Protein AF-A0A1K1NWS0-F1 (afdb_monomer)

Sequence (106 aa):
MWSKPYKMKEGFLIGGGLILAGLILQVSIGPVVWNTFRWPVNGIMLAVLFCIIATIFLLSNKVKSLQFFASNKAAVPALTYAVMLTIVMGLTRQEGNHWLNNMLSF

pLDDT: mean 72.31, std 13.31, range [40.97, 90.69]

Mean predicted aligned error: 11.57 Å

Structure (mmCIF, N/CA/C/O backbone):
data_AF-A0A1K1NWS0-F1
#
_entry.id   AF-A0A1K1NWS0-F1
#
loop_
_atom_site.group_PDB
_atom_site.id
_atom_site.type_symbol
_atom_site.label_atom_id
_atom_site.label_alt_id
_atom_site.label_comp_id
_atom_site.label_asym_id
_atom_site.label_entity_id
_atom_site.label_seq_id
_atom_site.pdbx_PDB_ins_code
_atom_site.Cartn_x
_atom_site.Cartn_y
_atom_site.Cartn_z
_atom_site.occupancy
_atom_site.B_iso_or_equiv
_atom_site.auth_seq_id
_atom_site.auth_comp_id
_atom_site.auth_asym_id
_atom_site.auth_atom_id
_atom_site.pdbx_PDB_model_num
ATOM 1 N N . MET A 1 1 ? -3.855 -11.739 24.194 1.00 44.88 1 MET A N 1
ATOM 2 C CA . MET A 1 1 ? -3.392 -10.345 23.986 1.00 44.88 1 MET A CA 1
ATOM 3 C C . MET A 1 1 ? -4.145 -9.610 22.868 1.00 44.88 1 MET A C 1
ATOM 5 O O . MET A 1 1 ? -3.850 -8.449 22.650 1.00 44.88 1 MET A O 1
ATOM 9 N N . TRP A 1 2 ? -5.161 -10.225 22.242 1.00 52.56 2 TRP A N 1
ATOM 10 C CA . TRP A 1 2 ? -6.165 -9.563 21.395 1.00 52.56 2 TRP A CA 1
ATOM 11 C C . TRP A 1 2 ? -7.488 -9.444 22.163 1.00 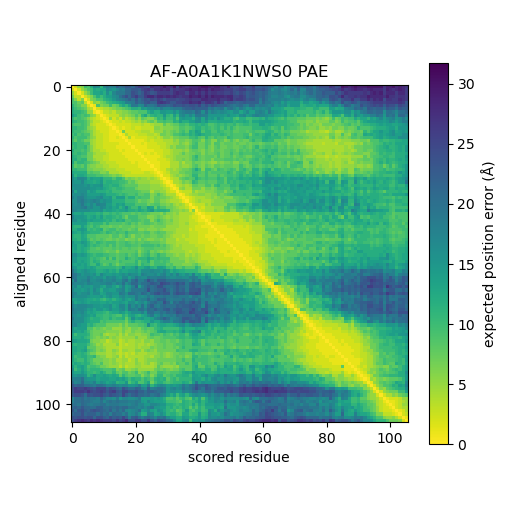52.56 2 TRP A C 1
ATOM 13 O O . TRP A 1 2 ? -8.414 -10.226 21.953 1.00 52.56 2 TRP A O 1
ATOM 23 N N . SER A 1 3 ? -7.566 -8.499 23.099 1.00 40.97 3 SER A N 1
ATOM 24 C CA . SER A 1 3 ? -8.827 -8.180 23.778 1.00 40.97 3 SER A CA 1
ATOM 25 C C . SER A 1 3 ? -9.342 -6.847 23.267 1.00 40.97 3 SER A C 1
ATOM 27 O O . SER A 1 3 ? -8.685 -5.818 23.399 1.00 40.97 3 SER A O 1
ATOM 29 N N . LYS A 1 4 ? -10.533 -6.893 22.665 1.00 47.44 4 LYS A N 1
ATOM 30 C CA . LYS A 1 4 ? -11.267 -5.723 22.178 1.00 47.44 4 LYS A CA 1
ATOM 31 C C . LYS A 1 4 ? -11.461 -4.706 23.317 1.00 47.44 4 LYS A C 1
ATOM 33 O O . LYS A 1 4 ? -11.659 -5.125 24.455 1.00 47.44 4 LYS A O 1
ATOM 38 N N . PRO A 1 5 ? -11.498 -3.396 23.020 1.00 51.12 5 PRO A N 1
ATOM 39 C CA . PRO A 1 5 ? -11.446 -2.782 21.693 1.00 51.12 5 PRO A CA 1
ATOM 40 C C . PRO A 1 5 ? -10.015 -2.696 21.143 1.00 51.12 5 PRO A C 1
ATOM 42 O O . PRO A 1 5 ? -9.103 -2.264 21.843 1.00 51.12 5 PRO A O 1
ATOM 45 N N . TYR A 1 6 ? -9.850 -3.079 19.871 1.00 53.47 6 TYR A N 1
ATOM 46 C CA . TYR A 1 6 ? -8.566 -3.031 19.171 1.00 53.47 6 TYR A CA 1
ATOM 47 C C . TYR A 1 6 ? -7.953 -1.628 19.271 1.00 53.47 6 TYR A C 1
ATOM 49 O O . TYR A 1 6 ? -8.597 -0.617 18.953 1.00 53.47 6 TYR A O 1
ATOM 57 N N . LYS A 1 7 ? -6.722 -1.563 19.776 1.00 57.19 7 LYS A N 1
ATOM 58 C CA . LYS A 1 7 ? -6.008 -0.307 20.044 1.00 57.19 7 LYS A CA 1
ATOM 59 C C . LYS A 1 7 ? -5.191 0.085 18.814 1.00 57.19 7 LYS A C 1
ATOM 61 O O . LYS A 1 7 ? -4.686 -0.772 18.099 1.00 57.19 7 LYS A O 1
ATOM 66 N N . MET A 1 8 ? -4.971 1.389 18.610 1.00 58.25 8 MET A N 1
ATOM 67 C CA . MET A 1 8 ? -4.150 1.916 17.499 1.00 58.25 8 MET A CA 1
ATOM 68 C C . MET A 1 8 ? -2.752 1.276 17.402 1.00 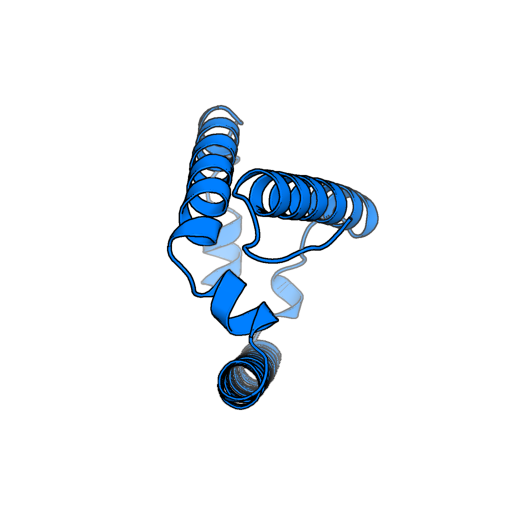58.25 8 MET A C 1
ATOM 70 O O . MET A 1 8 ? -2.193 1.169 16.315 1.00 58.25 8 MET A O 1
ATOM 74 N N . LYS A 1 9 ? -2.213 0.790 18.529 1.00 61.47 9 LYS A N 1
ATOM 75 C CA . LYS A 1 9 ? -0.935 0.067 18.599 1.00 61.47 9 LYS A CA 1
ATOM 76 C C . LYS A 1 9 ? -0.909 -1.195 17.726 1.00 61.47 9 LYS A C 1
ATOM 78 O O . LYS A 1 9 ? 0.120 -1.503 17.140 1.00 61.47 9 LYS A O 1
ATOM 83 N N . GLU A 1 10 ? -2.035 -1.896 17.610 1.00 67.81 10 GLU A N 1
ATOM 84 C CA . GLU A 1 10 ? -2.142 -3.109 16.792 1.00 67.81 10 GLU A CA 1
ATOM 85 C C . GLU A 1 10 ? -2.185 -2.763 15.298 1.00 67.81 10 GLU A C 1
ATOM 87 O O . GLU A 1 10 ? -1.560 -3.448 14.497 1.00 67.81 10 GLU A O 1
ATOM 92 N N . GLY A 1 11 ? -2.842 -1.657 14.925 1.00 65.00 11 GLY A N 1
ATOM 93 C CA . GLY A 1 11 ? -2.851 -1.160 13.544 1.00 65.00 11 GLY A CA 1
ATOM 94 C C . GLY A 1 11 ? -1.466 -0.719 13.062 1.00 65.00 11 GLY A C 1
ATOM 95 O O . GLY A 1 11 ? -1.099 -0.997 11.924 1.00 65.00 11 GLY A O 1
ATOM 96 N N . PHE A 1 12 ? -0.669 -0.099 13.939 1.00 71.50 12 PHE A N 1
ATOM 97 C CA . PHE A 1 12 ? 0.721 0.244 13.630 1.00 71.50 12 PHE A CA 1
ATOM 98 C C . PHE A 1 12 ? 1.586 -1.013 13.453 1.00 71.50 12 PHE A C 1
ATOM 100 O O . PHE A 1 12 ? 2.315 -1.121 12.476 1.00 71.50 12 PHE A O 1
ATOM 107 N N . LEU A 1 13 ? 1.446 -2.011 14.333 1.00 78.81 13 LEU A N 1
ATOM 108 C CA . LEU A 1 13 ? 2.192 -3.268 14.219 1.00 78.81 13 LEU A CA 1
ATOM 109 C C . LEU A 1 13 ? 1.862 -4.028 12.921 1.00 78.81 13 LEU A C 1
ATOM 111 O O . LEU A 1 13 ? 2.765 -4.531 12.258 1.00 78.81 13 LEU A O 1
ATOM 115 N N . ILE A 1 14 ? 0.582 -4.069 12.534 1.00 77.69 14 ILE A N 1
ATOM 116 C CA . ILE A 1 14 ? 0.141 -4.684 11.274 1.00 77.69 14 ILE A CA 1
ATOM 117 C C . ILE A 1 14 ? 0.685 -3.906 10.069 1.00 77.69 14 ILE A C 1
ATOM 119 O O . ILE A 1 14 ? 1.209 -4.519 9.143 1.00 77.69 14 ILE A O 1
ATOM 123 N N . GLY A 1 15 ? 0.599 -2.571 10.079 1.00 78.94 15 GLY A N 1
ATOM 124 C CA . GLY A 1 15 ? 1.116 -1.732 8.994 1.00 78.94 15 GLY A CA 1
ATOM 125 C C . GLY A 1 15 ? 2.630 -1.871 8.812 1.00 78.94 15 GLY A C 1
ATOM 126 O O . GLY A 1 15 ? 3.096 -2.093 7.697 1.00 78.94 15 GLY A O 1
ATOM 127 N N . GLY A 1 16 ? 3.393 -1.842 9.907 1.00 84.12 16 GLY A N 1
ATOM 128 C CA . GLY A 1 16 ? 4.837 -2.076 9.878 1.00 84.12 16 GLY A CA 1
ATOM 129 C C . GLY A 1 16 ? 5.196 -3.478 9.379 1.00 84.12 16 GLY A C 1
ATOM 130 O O . GLY A 1 16 ? 6.088 -3.622 8.543 1.00 84.12 16 GLY A O 1
ATOM 131 N N . GLY A 1 17 ? 4.463 -4.504 9.825 1.00 84.88 17 GLY A N 1
ATOM 132 C CA . GLY A 1 17 ? 4.630 -5.876 9.340 1.00 84.88 17 GLY A CA 1
ATOM 133 C C . GLY A 1 17 ? 4.337 -6.020 7.844 1.00 84.88 17 GLY A C 1
ATOM 134 O O . GLY A 1 17 ? 5.076 -6.704 7.141 1.00 84.88 17 GLY A O 1
ATOM 135 N N . LEU A 1 18 ? 3.310 -5.329 7.340 1.00 86.56 18 LEU A N 1
ATOM 136 C CA . LEU A 1 18 ? 2.958 -5.335 5.921 1.00 86.56 18 LEU A CA 1
ATOM 137 C C . LEU A 1 18 ? 4.048 -4.687 5.058 1.00 86.56 18 LEU A C 1
ATOM 139 O O . LEU A 1 18 ? 4.395 -5.238 4.017 1.00 86.56 18 LEU A O 1
ATOM 143 N N . ILE A 1 19 ? 4.618 -3.558 5.494 1.00 86.19 19 ILE A N 1
ATOM 144 C CA . ILE A 1 19 ? 5.732 -2.911 4.781 1.00 86.19 19 ILE A CA 1
ATOM 145 C C . ILE A 1 19 ? 6.945 -3.831 4.747 1.00 86.19 19 ILE A C 1
ATOM 147 O O . ILE A 1 19 ? 7.530 -4.024 3.686 1.00 86.19 19 ILE A O 1
ATOM 151 N N . LEU A 1 20 ? 7.311 -4.424 5.885 1.00 88.50 20 LEU A N 1
ATOM 152 C CA . LEU A 1 20 ? 8.461 -5.320 5.9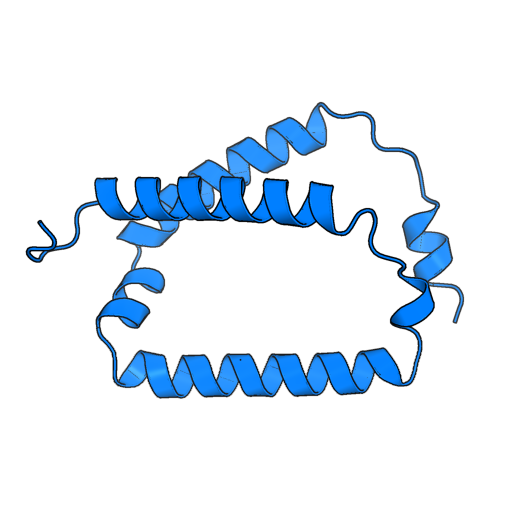58 1.00 88.50 20 LEU A CA 1
ATOM 153 C C . LEU A 1 20 ? 8.281 -6.535 5.038 1.00 88.50 20 LEU A C 1
ATOM 155 O O . LEU A 1 20 ? 9.177 -6.854 4.261 1.00 88.50 20 LEU A O 1
ATOM 159 N N . ALA A 1 21 ? 7.108 -7.171 5.079 1.00 89.94 21 ALA A N 1
ATOM 160 C CA . ALA A 1 21 ? 6.779 -8.278 4.187 1.00 89.94 21 ALA A CA 1
ATOM 161 C C . ALA A 1 21 ? 6.804 -7.846 2.712 1.00 89.94 21 ALA A C 1
ATOM 163 O O . ALA A 1 21 ? 7.353 -8.561 1.878 1.00 89.94 21 ALA A O 1
ATOM 164 N N . GLY A 1 22 ? 6.270 -6.661 2.398 1.00 86.62 22 GLY A N 1
ATOM 165 C CA . GLY A 1 22 ? 6.291 -6.084 1.056 1.00 86.62 22 GLY A CA 1
ATOM 166 C C . GLY A 1 22 ? 7.708 -5.839 0.536 1.00 86.62 22 GLY A C 1
ATOM 167 O O . GLY A 1 22 ? 8.012 -6.217 -0.590 1.00 86.62 22 GLY A O 1
ATOM 168 N N . LEU A 1 23 ? 8.597 -5.284 1.365 1.00 87.06 23 LEU A N 1
ATOM 169 C CA . LEU A 1 23 ? 10.000 -5.058 1.010 1.00 87.06 23 LEU A CA 1
ATOM 170 C C . LEU A 1 23 ? 10.751 -6.373 0.786 1.00 87.06 23 LEU A C 1
ATOM 172 O O . LEU A 1 23 ? 11.460 -6.505 -0.209 1.00 87.06 23 LEU A O 1
ATOM 176 N N . ILE A 1 24 ? 10.564 -7.364 1.664 1.00 90.69 24 ILE A N 1
ATOM 177 C CA . ILE A 1 24 ? 11.159 -8.700 1.494 1.00 90.69 24 ILE A CA 1
ATOM 178 C C . ILE A 1 24 ? 10.689 -9.322 0.176 1.00 90.69 24 ILE A C 1
ATOM 180 O O . ILE A 1 24 ? 11.494 -9.869 -0.579 1.00 90.69 24 ILE A O 1
ATOM 184 N N . LEU A 1 25 ? 9.396 -9.206 -0.124 1.00 88.31 25 LEU A N 1
ATOM 185 C CA . LEU A 1 25 ? 8.796 -9.731 -1.345 1.00 88.31 25 LEU A CA 1
ATOM 186 C C . LEU A 1 25 ? 9.330 -9.010 -2.592 1.00 88.31 25 LEU A C 1
ATOM 188 O O . LEU A 1 25 ? 9.677 -9.665 -3.573 1.00 88.31 25 LEU A O 1
ATOM 192 N N . GLN A 1 26 ? 9.479 -7.685 -2.530 1.00 84.69 26 GLN A N 1
ATOM 193 C CA . GLN A 1 26 ? 10.036 -6.875 -3.613 1.00 84.69 26 GLN A CA 1
ATOM 194 C C . GLN A 1 26 ? 11.505 -7.217 -3.895 1.00 84.69 26 GLN A C 1
ATOM 196 O O . GLN A 1 26 ? 11.896 -7.317 -5.056 1.00 84.69 26 GLN A O 1
ATOM 201 N N . VAL A 1 27 ? 12.306 -7.457 -2.852 1.00 85.19 27 VAL A N 1
ATOM 202 C CA . VAL A 1 27 ? 13.699 -7.911 -2.995 1.00 85.19 27 VAL A CA 1
ATOM 203 C C . VAL A 1 27 ? 13.767 -9.336 -3.551 1.00 85.19 27 VAL A C 1
ATOM 205 O O . VAL A 1 27 ? 14.634 -9.626 -4.369 1.00 85.19 27 VAL A O 1
ATOM 208 N N . SER A 1 28 ? 12.849 -10.217 -3.147 1.00 89.12 28 SER A N 1
ATOM 209 C CA . SER A 1 28 ? 12.865 -11.632 -3.547 1.00 89.12 28 SER A CA 1
ATOM 210 C C . SER A 1 28 ? 12.447 -11.858 -5.003 1.00 89.12 28 SER A C 1
ATOM 212 O O . SER A 1 28 ? 12.997 -12.730 -5.667 1.00 89.12 28 SER A O 1
ATOM 214 N N . ILE A 1 29 ? 11.459 -11.106 -5.497 1.00 84.69 29 ILE A N 1
ATOM 215 C CA . ILE A 1 29 ? 10.896 -11.287 -6.849 1.00 84.69 29 ILE A CA 1
ATOM 216 C C . ILE A 1 29 ? 11.592 -10.388 -7.878 1.00 84.69 29 ILE A C 1
ATOM 218 O O . ILE A 1 29 ? 11.649 -10.731 -9.059 1.00 84.69 29 ILE A O 1
ATOM 222 N N . GLY A 1 30 ? 12.155 -9.259 -7.444 1.00 78.88 30 GLY A N 1
ATOM 223 C CA . GLY A 1 30 ? 12.796 -8.298 -8.334 1.00 78.88 30 GLY A CA 1
ATOM 224 C C . GLY A 1 30 ? 11.799 -7.389 -9.075 1.00 78.88 30 GLY A C 1
ATOM 225 O O . GLY A 1 30 ? 10.627 -7.290 -8.699 1.00 78.88 30 GLY A O 1
ATOM 226 N N . PRO A 1 31 ? 12.264 -6.648 -10.098 1.00 74.50 31 PRO A N 1
ATOM 227 C CA . PRO A 1 31 ? 11.465 -5.6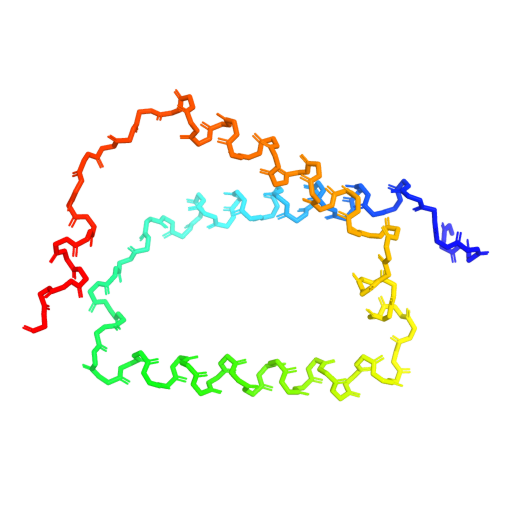34 -10.778 1.00 74.50 31 PRO A CA 1
ATOM 228 C C . PRO A 1 31 ? 10.300 -6.244 -11.566 1.00 74.50 31 PRO A C 1
ATOM 230 O O . PRO A 1 31 ? 10.448 -7.234 -12.281 1.00 74.50 31 PRO A O 1
ATOM 233 N N . VAL A 1 32 ? 9.135 -5.599 -11.480 1.00 72.50 32 VAL A N 1
ATOM 234 C CA . VAL A 1 32 ? 7.935 -6.015 -12.214 1.00 72.50 32 VAL A CA 1
ATOM 235 C C . VAL A 1 32 ? 8.156 -5.826 -13.716 1.00 72.50 32 VAL A C 1
ATOM 237 O O . VAL A 1 32 ? 8.346 -4.708 -14.197 1.00 72.50 32 VAL A O 1
ATOM 240 N N . VAL A 1 33 ? 8.101 -6.926 -14.470 1.00 74.38 33 VAL A N 1
ATOM 241 C CA . VAL A 1 33 ? 8.187 -6.913 -15.935 1.00 74.38 33 VAL A CA 1
ATOM 242 C C . VAL A 1 33 ? 6.825 -6.527 -16.513 1.00 74.38 33 VAL A C 1
ATOM 244 O O . VAL A 1 33 ? 5.952 -7.36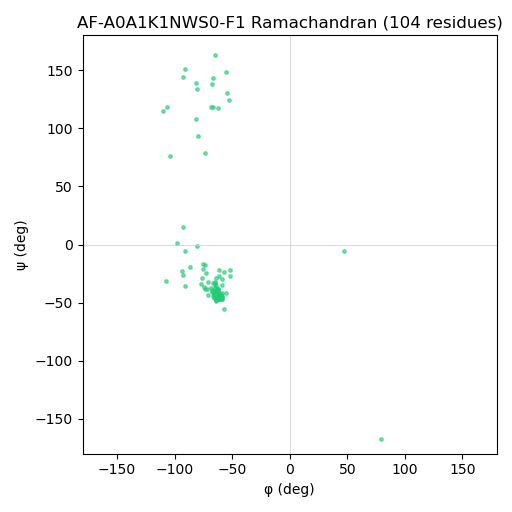2 -16.742 1.00 74.38 33 VAL A O 1
ATOM 247 N N . TRP A 1 34 ? 6.640 -5.235 -16.767 1.00 69.25 34 TRP A N 1
ATOM 248 C CA . TRP A 1 34 ? 5.386 -4.668 -17.285 1.00 69.25 34 TRP A CA 1
ATOM 249 C C . TRP A 1 34 ? 4.977 -5.201 -18.666 1.00 69.25 34 TRP A C 1
ATOM 251 O O . TRP A 1 34 ? 3.796 -5.209 -19.000 1.00 69.25 34 TRP A O 1
ATOM 261 N N . ASN A 1 35 ? 5.933 -5.731 -19.433 1.00 72.69 35 ASN A N 1
ATOM 262 C CA . ASN A 1 35 ? 5.702 -6.377 -20.726 1.00 72.69 35 ASN A CA 1
ATOM 263 C C . ASN A 1 35 ? 4.747 -7.584 -20.630 1.00 72.69 35 ASN A C 1
ATOM 265 O O . ASN A 1 35 ? 4.030 -7.882 -21.581 1.00 72.69 35 ASN A O 1
ATOM 269 N N . THR A 1 36 ? 4.722 -8.267 -19.483 1.00 71.88 36 THR A N 1
ATOM 270 C CA . THR A 1 36 ? 3.885 -9.455 -19.243 1.00 71.88 36 THR A CA 1
ATOM 271 C C . THR A 1 36 ? 2.411 -9.098 -19.025 1.00 71.88 36 THR A C 1
ATOM 273 O O . THR A 1 36 ? 1.536 -9.931 -19.234 1.00 71.88 36 THR A O 1
ATOM 276 N N . PHE A 1 37 ? 2.114 -7.848 -18.654 1.00 68.12 37 PHE A N 1
ATOM 277 C CA . PHE A 1 37 ? 0.752 -7.356 -18.415 1.00 68.12 37 PHE A CA 1
ATOM 278 C C . PHE A 1 37 ? 0.108 -6.711 -19.651 1.00 68.12 37 PHE A C 1
ATOM 280 O O . PHE A 1 37 ? -0.900 -6.017 -19.530 1.00 68.12 37 PHE A O 1
ATOM 287 N N . ARG A 1 38 ? 0.662 -6.928 -20.848 1.00 73.38 38 ARG A N 1
ATOM 288 C CA . ARG A 1 38 ? 0.035 -6.476 -22.097 1.00 73.38 38 ARG A CA 1
ATOM 289 C C . ARG A 1 38 ? -1.291 -7.196 -22.352 1.00 73.38 38 ARG A C 1
ATOM 291 O O . ARG A 1 38 ? -1.589 -8.234 -21.756 1.00 73.38 38 ARG A O 1
ATOM 298 N N . TRP A 1 39 ? -2.107 -6.629 -23.239 1.00 70.19 39 TRP A N 1
ATOM 299 C CA . TRP A 1 39 ? -3.343 -7.268 -23.689 1.00 70.19 39 TRP A CA 1
ATOM 300 C C . TRP A 1 39 ? -3.029 -8.678 -24.230 1.00 70.19 39 TRP A C 1
ATOM 302 O O . TRP A 1 39 ? -2.085 -8.805 -25.012 1.00 70.19 39 TRP A O 1
ATOM 312 N N . PRO A 1 40 ? -3.736 -9.746 -23.808 1.00 74.06 40 PRO A N 1
ATOM 313 C CA . PRO A 1 40 ? -5.019 -9.777 -23.085 1.00 74.06 40 PRO A CA 1
ATOM 314 C C . PRO A 1 40 ? -4.925 -9.960 -21.553 1.00 74.06 40 PRO A C 1
ATOM 316 O O . PRO A 1 40 ? -5.950 -10.038 -20.872 1.00 74.06 40 PRO A O 1
ATOM 319 N N . VAL A 1 41 ? -3.719 -10.057 -20.986 1.00 81.69 41 VAL A N 1
ATOM 320 C CA . VAL A 1 41 ? -3.496 -10.411 -19.569 1.00 81.69 41 VAL A CA 1
ATOM 321 C C . VAL A 1 41 ? -4.023 -9.333 -18.616 1.00 81.69 41 VAL A C 1
ATOM 323 O O . VAL A 1 41 ? -4.548 -9.656 -17.549 1.00 81.69 41 VAL A O 1
ATOM 326 N N . ASN A 1 42 ? -3.958 -8.057 -19.012 1.00 84.44 42 ASN A N 1
ATOM 327 C CA . ASN A 1 42 ? -4.527 -6.944 -18.245 1.00 84.44 42 ASN A CA 1
ATOM 328 C C . ASN A 1 42 ? -6.022 -7.127 -17.928 1.00 84.44 42 ASN A C 1
ATOM 330 O O . ASN A 1 42 ? -6.437 -6.876 -16.800 1.00 84.44 42 ASN A O 1
ATOM 334 N N . GLY A 1 43 ? -6.822 -7.601 -18.886 1.00 83.50 43 GLY A N 1
ATOM 335 C CA . GLY A 1 43 ? -8.261 -7.794 -18.726 1.00 83.50 43 GLY A CA 1
ATOM 336 C C . GLY A 1 43 ? -8.584 -8.897 -17.723 1.00 83.50 43 GLY A C 1
ATOM 337 O O . GLY A 1 43 ? -9.453 -8.725 -16.871 1.00 83.50 43 GLY A O 1
ATOM 338 N N . ILE A 1 44 ? -7.828 -9.998 -17.765 1.00 86.00 44 ILE A N 1
ATOM 339 C CA . ILE A 1 44 ? -7.961 -11.096 -16.799 1.00 86.00 44 ILE A CA 1
ATOM 340 C C . ILE A 1 44 ? -7.579 -10.608 -15.401 1.00 86.00 44 ILE A C 1
ATOM 342 O O . ILE A 1 44 ? -8.314 -10.839 -14.444 1.00 86.00 44 ILE A O 1
ATOM 346 N N . MET A 1 45 ? -6.467 -9.880 -15.279 1.00 83.69 45 MET A N 1
ATOM 347 C CA . MET A 1 45 ? -6.031 -9.317 -14.000 1.00 83.69 45 MET A CA 1
ATOM 348 C C . MET A 1 45 ? -7.043 -8.321 -13.425 1.00 83.69 45 MET A C 1
ATOM 350 O O . MET A 1 45 ? -7.304 -8.350 -12.224 1.00 83.69 45 MET A O 1
ATOM 354 N N . LEU A 1 46 ? -7.673 -7.495 -14.267 1.00 85.56 46 LEU A N 1
ATOM 355 C CA . LEU A 1 46 ? -8.768 -6.616 -13.852 1.00 85.56 46 LEU A CA 1
ATOM 356 C C . LEU A 1 46 ? -9.975 -7.416 -13.350 1.00 85.56 46 LEU A C 1
ATOM 358 O O . LEU A 1 46 ? -10.503 -7.111 -12.283 1.00 85.56 46 LEU A O 1
ATOM 362 N N . ALA A 1 47 ? -10.394 -8.457 -14.071 1.00 88.75 47 ALA A N 1
ATOM 363 C CA . ALA A 1 47 ? -11.511 -9.302 -13.650 1.00 88.75 47 ALA A CA 1
ATOM 364 C C . ALA A 1 47 ? -11.233 -9.983 -12.299 1.00 88.75 47 ALA A C 1
ATOM 366 O O . ALA A 1 47 ? -12.073 -9.948 -11.400 1.00 88.75 47 ALA A O 1
ATOM 367 N N . VAL A 1 48 ? -10.025 -10.527 -12.123 1.00 89.88 48 VAL A N 1
ATOM 368 C CA . VAL A 1 48 ? -9.578 -11.119 -10.854 1.00 89.88 48 VAL A CA 1
ATOM 369 C C . VAL A 1 48 ? -9.596 -10.080 -9.733 1.00 89.88 48 VAL A C 1
ATOM 371 O O . VA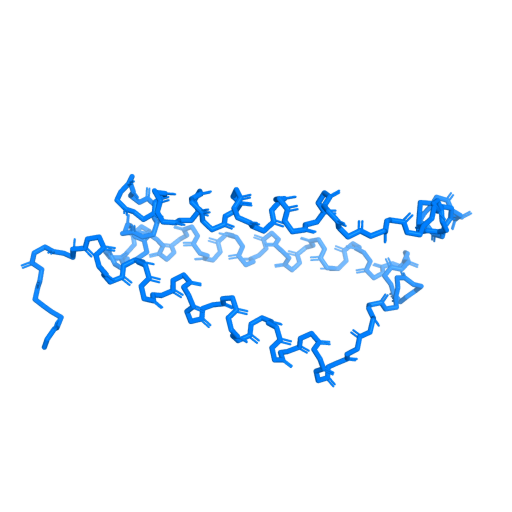L A 1 48 ? -10.101 -10.368 -8.647 1.00 89.88 48 VAL A O 1
ATOM 374 N N . LEU A 1 49 ? -9.119 -8.858 -9.992 1.00 86.88 49 LEU A N 1
ATOM 375 C CA . LEU A 1 49 ? -9.157 -7.767 -9.020 1.00 86.88 49 LEU A CA 1
ATOM 376 C C . LEU A 1 49 ? -10.597 -7.460 -8.576 1.00 86.88 49 LEU A C 1
ATOM 378 O O . LEU A 1 49 ? -10.861 -7.386 -7.376 1.00 86.88 49 LEU A O 1
ATOM 382 N N . PHE A 1 50 ? -11.544 -7.353 -9.514 1.00 88.75 50 PHE A N 1
ATOM 383 C CA . PHE A 1 50 ? -12.961 -7.148 -9.195 1.00 88.75 50 PHE A CA 1
ATOM 384 C C . PHE A 1 50 ? -13.550 -8.300 -8.375 1.00 88.75 50 PHE A C 1
ATOM 386 O O . PHE A 1 50 ? -14.252 -8.050 -7.394 1.00 88.75 50 PHE A O 1
ATOM 393 N N . CYS A 1 51 ? -13.235 -9.553 -8.715 1.00 89.94 51 CYS A N 1
ATOM 394 C CA . CYS A 1 51 ? -13.670 -10.718 -7.943 1.00 89.94 51 CYS A CA 1
ATOM 395 C C . CYS A 1 51 ? -13.137 -10.691 -6.503 1.00 89.94 51 CYS A C 1
ATOM 397 O O . CYS A 1 51 ? -13.886 -10.969 -5.563 1.00 89.94 51 CYS A O 1
ATOM 399 N N . ILE A 1 52 ? -11.867 -10.324 -6.309 1.00 85.50 52 ILE A N 1
ATOM 400 C CA . ILE A 1 52 ? -11.257 -10.204 -4.979 1.00 85.50 52 ILE A CA 1
ATOM 401 C C . ILE A 1 52 ? -11.954 -9.102 -4.177 1.00 85.50 52 ILE A C 1
ATOM 403 O O . ILE A 1 52 ? -12.355 -9.343 -3.038 1.00 85.50 52 ILE A O 1
ATOM 407 N N . ILE A 1 53 ? -12.165 -7.924 -4.770 1.00 83.81 53 ILE A N 1
ATOM 408 C CA . ILE A 1 53 ? -12.860 -6.809 -4.111 1.00 83.81 53 ILE A CA 1
ATOM 409 C C . ILE A 1 53 ? -14.284 -7.218 -3.718 1.00 83.81 53 ILE A C 1
ATOM 411 O O . ILE A 1 53 ? -14.687 -6.999 -2.576 1.00 83.81 53 ILE A O 1
ATOM 415 N N . ALA A 1 54 ? -15.029 -7.864 -4.619 1.00 84.50 54 ALA A N 1
ATOM 416 C CA . ALA A 1 54 ? -16.378 -8.348 -4.339 1.00 84.50 54 ALA A CA 1
ATOM 417 C C . ALA A 1 54 ? -16.391 -9.368 -3.190 1.00 84.50 54 ALA A C 1
ATOM 419 O O . ALA A 1 54 ? -17.218 -9.274 -2.280 1.00 84.50 54 ALA A O 1
ATOM 420 N N . THR A 1 55 ? -15.431 -10.298 -3.183 1.00 81.50 55 THR A N 1
ATOM 421 C CA . THR A 1 55 ? -15.273 -11.293 -2.114 1.00 81.50 55 THR A CA 1
ATOM 422 C C . THR A 1 55 ? -14.990 -10.615 -0.776 1.00 81.50 55 THR A C 1
ATOM 424 O O . THR A 1 55 ? -15.646 -10.918 0.219 1.00 81.50 55 THR A O 1
ATOM 427 N N . ILE A 1 56 ? -14.068 -9.649 -0.745 1.00 75.38 56 ILE A N 1
ATOM 428 C CA . ILE A 1 56 ? -13.735 -8.880 0.461 1.00 75.38 56 ILE A CA 1
ATOM 429 C C . ILE A 1 56 ? -14.941 -8.074 0.943 1.00 75.38 56 ILE A C 1
ATOM 431 O O . ILE A 1 56 ? -15.187 -8.024 2.145 1.00 75.38 56 ILE A O 1
ATOM 435 N N . PHE A 1 57 ? -15.720 -7.477 0.041 1.00 72.06 57 PHE A N 1
ATOM 436 C CA . PHE A 1 57 ? -16.913 -6.712 0.393 1.00 72.06 57 PHE A CA 1
ATOM 437 C C . PHE A 1 57 ? -17.985 -7.602 1.040 1.00 72.06 57 PHE A C 1
ATOM 439 O O . PHE A 1 57 ? -18.456 -7.301 2.139 1.00 72.06 57 PHE A O 1
ATOM 446 N N . LEU A 1 58 ? -18.293 -8.753 0.436 1.00 69.31 58 LEU A N 1
ATOM 447 C CA . LEU A 1 58 ? -19.211 -9.751 0.999 1.00 69.31 58 LEU A CA 1
ATOM 448 C C . LEU A 1 58 ? -18.734 -10.253 2.371 1.00 69.31 58 LEU A C 1
ATOM 450 O O . LEU A 1 58 ? -19.531 -10.383 3.304 1.00 69.31 58 LEU A O 1
ATOM 454 N N . LEU A 1 59 ? -17.426 -10.487 2.510 1.00 64.19 59 LEU A N 1
ATOM 455 C CA . LEU A 1 59 ? -16.820 -10.968 3.747 1.00 64.19 59 LEU A CA 1
ATOM 456 C C . LEU A 1 59 ? -16.788 -9.876 4.827 1.00 64.19 59 LEU A C 1
ATOM 458 O O . LEU A 1 59 ? -17.081 -10.155 5.987 1.00 64.19 59 LEU A O 1
ATOM 462 N N . SER A 1 60 ? -16.531 -8.617 4.462 1.00 59.44 60 SER A N 1
ATOM 463 C CA . SER A 1 60 ? -16.501 -7.471 5.384 1.00 59.44 60 SER A CA 1
ATOM 464 C C . SER A 1 60 ? -17.835 -7.228 6.083 1.00 59.44 60 SER A C 1
ATOM 466 O O . SER A 1 60 ? -17.853 -6.776 7.227 1.00 59.44 60 SER A O 1
ATOM 468 N N . ASN A 1 61 ? -18.939 -7.626 5.447 1.00 57.00 61 ASN A N 1
ATOM 469 C CA . ASN A 1 61 ? -20.269 -7.553 6.037 1.00 57.00 61 ASN A CA 1
ATOM 470 C C . ASN A 1 61 ? -20.489 -8.623 7.132 1.00 57.00 61 ASN A C 1
ATOM 472 O O . ASN A 1 61 ? -21.398 -8.515 7.950 1.00 57.00 61 ASN A O 1
ATOM 476 N N . LYS A 1 62 ? -19.650 -9.669 7.173 1.00 54.88 62 LYS A N 1
ATOM 477 C CA . LYS A 1 62 ? -19.735 -10.785 8.132 1.00 54.88 62 LYS A CA 1
ATOM 478 C C . LYS A 1 6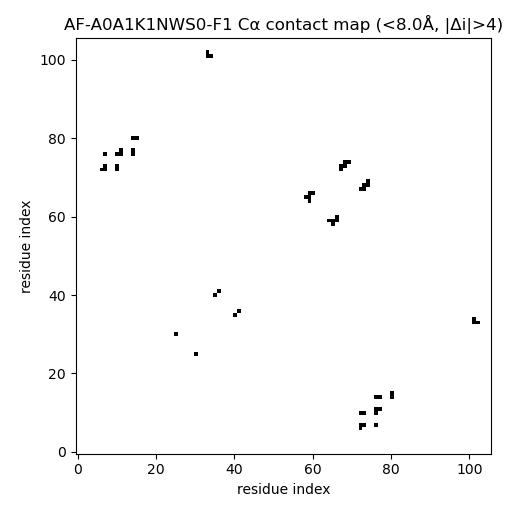2 ? -18.643 -10.757 9.210 1.00 54.88 62 LYS A C 1
ATOM 480 O O . LYS A 1 62 ? -18.903 -11.196 10.329 1.00 54.88 62 LYS A O 1
ATOM 485 N N . VAL A 1 63 ? -17.436 -10.250 8.929 1.00 52.78 63 VAL A N 1
ATOM 486 C CA . VAL A 1 63 ? -16.297 -10.297 9.876 1.00 52.78 63 VAL A CA 1
ATOM 487 C C . VAL A 1 63 ? -15.936 -8.924 10.449 1.00 52.78 63 VAL A C 1
ATOM 489 O O . VAL A 1 63 ? -15.398 -8.055 9.766 1.00 52.78 63 VAL A O 1
ATOM 492 N N . LYS A 1 64 ? -16.115 -8.767 11.771 1.00 53.41 64 LYS A N 1
ATOM 493 C CA . LYS A 1 64 ? -15.741 -7.560 12.544 1.00 53.41 64 LYS A CA 1
ATOM 494 C C . LYS A 1 64 ? -14.254 -7.177 12.425 1.00 53.41 64 LYS A C 1
ATOM 496 O O . LYS A 1 64 ? -13.919 -6.013 12.614 1.00 53.41 64 LYS A O 1
ATOM 501 N N . SER A 1 65 ? -13.369 -8.122 12.097 1.00 49.44 65 SER A N 1
ATOM 502 C CA . SER A 1 65 ? -11.942 -7.858 11.843 1.00 49.44 65 SER A CA 1
ATOM 503 C C . SER A 1 65 ? -11.706 -7.099 10.532 1.00 49.44 65 SER A C 1
ATOM 505 O O . SER A 1 65 ? -10.812 -6.265 10.470 1.00 49.44 65 SER A O 1
ATOM 507 N N . LEU A 1 66 ? -12.537 -7.321 9.507 1.00 51.94 66 LEU A N 1
ATOM 508 C CA . LEU A 1 66 ? -12.512 -6.561 8.250 1.00 51.94 66 LEU A CA 1
ATOM 509 C C . LEU A 1 66 ? -13.169 -5.185 8.410 1.00 51.94 66 LEU A C 1
ATOM 511 O O . LEU A 1 66 ? -12.675 -4.198 7.874 1.00 51.94 66 LEU A O 1
ATOM 515 N N . GLN A 1 67 ? -14.207 -5.088 9.243 1.00 53.19 67 GLN A N 1
ATOM 516 C CA . GLN A 1 67 ? -14.779 -3.797 9.632 1.00 53.19 67 GLN A CA 1
ATOM 517 C C . GLN A 1 67 ? -13.781 -2.932 10.425 1.00 53.19 67 GLN A C 1
ATOM 519 O O . GLN A 1 67 ? -13.835 -1.710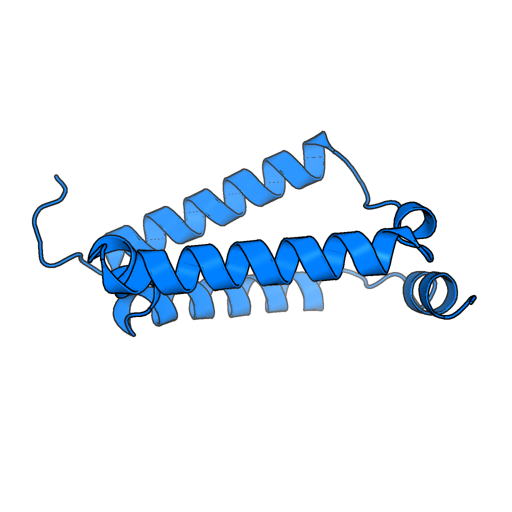 10.345 1.00 53.19 67 GLN A O 1
ATOM 524 N N . PHE A 1 68 ? -12.840 -3.546 11.155 1.00 51.69 68 PHE A N 1
ATOM 525 C CA . PHE A 1 68 ? -11.741 -2.838 11.820 1.00 51.69 68 PHE A CA 1
ATOM 526 C C . PHE A 1 68 ? -10.739 -2.231 10.823 1.00 51.69 68 PHE A C 1
ATOM 528 O O . PHE A 1 68 ? -10.339 -1.087 11.021 1.00 51.69 68 PHE A O 1
ATOM 535 N N . PHE A 1 69 ? -10.406 -2.927 9.727 1.00 55.84 69 PHE A N 1
ATOM 536 C CA . PHE A 1 69 ? -9.607 -2.356 8.630 1.00 55.84 69 PHE A CA 1
ATOM 537 C C . PHE A 1 69 ? -10.330 -1.208 7.906 1.00 55.84 69 PHE A C 1
ATOM 539 O O . PHE A 1 69 ? -9.687 -0.243 7.509 1.00 55.84 69 PHE A O 1
ATOM 546 N N . ALA A 1 70 ? -11.662 -1.272 7.801 1.00 51.41 70 ALA A N 1
ATOM 547 C CA . ALA A 1 70 ? -12.501 -0.194 7.267 1.00 51.41 70 ALA A CA 1
ATOM 548 C C . ALA A 1 70 ? -12.793 0.933 8.283 1.00 51.41 70 ALA A C 1
ATOM 550 O O . ALA A 1 70 ? -13.490 1.894 7.965 1.00 51.41 70 ALA A O 1
ATOM 551 N N . SER A 1 71 ? -12.302 0.824 9.523 1.00 57.47 71 SER A N 1
ATOM 552 C CA . SER A 1 71 ? -12.576 1.787 10.589 1.00 57.47 71 SER A CA 1
ATOM 553 C C . SER A 1 71 ? -11.499 2.873 10.649 1.00 57.47 71 SER A C 1
ATOM 555 O O . SER A 1 71 ? -10.309 2.592 10.505 1.00 57.47 71 SER A O 1
ATOM 557 N N . ASN A 1 72 ? -11.893 4.111 10.972 1.00 54.91 72 ASN A N 1
ATOM 558 C CA . ASN A 1 72 ? -11.003 5.284 11.061 1.00 54.91 72 ASN A CA 1
ATOM 559 C C . ASN A 1 72 ? -9.763 5.071 11.955 1.00 54.91 72 ASN A C 1
ATOM 561 O O . ASN A 1 72 ? -8.751 5.743 11.783 1.00 54.91 72 ASN A O 1
ATOM 565 N N . LYS A 1 73 ? -9.804 4.112 12.891 1.00 56.34 73 LYS A N 1
ATOM 566 C CA . LYS A 1 73 ? -8.666 3.758 13.758 1.00 56.34 73 LYS A CA 1
ATOM 567 C C . LYS A 1 73 ? -7.537 3.008 13.035 1.00 56.34 73 LYS A C 1
ATOM 569 O O . LYS A 1 73 ? -6.404 3.072 13.503 1.00 56.34 73 LYS A O 1
ATOM 574 N N . ALA A 1 74 ? -7.828 2.324 11.928 1.00 59.19 74 ALA A N 1
ATOM 575 C CA . ALA A 1 74 ? -6.841 1.669 11.064 1.00 59.19 74 ALA A CA 1
ATOM 576 C C . ALA A 1 74 ? -6.386 2.573 9.902 1.00 59.19 74 ALA A C 1
ATOM 578 O O . ALA A 1 74 ? -5.270 2.423 9.408 1.00 59.19 74 ALA A O 1
ATOM 579 N N . ALA A 1 75 ? -7.202 3.560 9.521 1.00 65.38 75 ALA A N 1
ATOM 580 C CA . ALA A 1 75 ? -6.842 4.542 8.501 1.00 65.38 75 ALA A CA 1
ATOM 581 C C . ALA A 1 75 ? -5.655 5.424 8.928 1.00 65.38 75 ALA A C 1
ATOM 583 O O . ALA A 1 75 ? -4.771 5.689 8.122 1.00 65.38 75 ALA A O 1
ATOM 584 N N . VAL A 1 76 ? -5.593 5.831 10.203 1.00 68.62 76 VAL A N 1
ATOM 585 C CA . VAL A 1 76 ? -4.500 6.671 10.729 1.00 68.62 76 VAL A CA 1
ATOM 586 C C . VAL A 1 76 ? -3.113 6.037 10.528 1.00 68.62 76 VAL A C 1
ATOM 588 O O . VAL A 1 76 ? -2.286 6.683 9.888 1.00 68.62 76 VAL A O 1
ATOM 591 N N . PRO A 1 77 ? -2.824 4.799 10.987 1.00 70.69 77 PRO A N 1
ATOM 592 C CA . PRO A 1 77 ? -1.511 4.197 10.758 1.00 70.69 77 PRO A CA 1
ATOM 593 C C . PRO A 1 77 ? -1.228 3.987 9.267 1.00 70.69 77 PRO A C 1
ATOM 595 O O . PRO A 1 77 ? -0.108 4.243 8.836 1.00 70.69 77 PRO A O 1
ATOM 598 N N . ALA A 1 78 ? -2.227 3.602 8.462 1.00 74.81 78 ALA A N 1
ATOM 599 C CA . ALA A 1 78 ? -2.055 3.450 7.017 1.00 74.81 78 ALA A CA 1
ATOM 600 C C . ALA A 1 78 ? -1.647 4.769 6.337 1.00 74.81 78 ALA A C 1
ATOM 602 O O . ALA A 1 78 ? -0.709 4.783 5.544 1.00 74.81 78 ALA A O 1
ATOM 603 N N . LEU A 1 79 ? -2.292 5.885 6.691 1.00 80.62 79 LEU A N 1
ATOM 604 C CA . LEU A 1 79 ? -1.947 7.212 6.181 1.00 80.62 79 LEU A CA 1
ATOM 605 C C . LEU A 1 79 ? -0.563 7.662 6.653 1.00 80.62 79 LEU A C 1
ATOM 607 O O . LEU A 1 79 ? 0.206 8.186 5.855 1.00 80.62 79 LEU A O 1
ATOM 611 N N . THR A 1 80 ? -0.206 7.424 7.918 1.00 84.31 80 THR A N 1
ATOM 612 C CA . THR A 1 80 ? 1.139 7.733 8.429 1.00 84.31 80 THR A CA 1
ATOM 613 C C . THR A 1 80 ? 2.219 6.983 7.650 1.00 84.31 80 THR A C 1
ATOM 615 O O . THR A 1 80 ? 3.217 7.579 7.247 1.00 84.31 80 THR A O 1
ATOM 618 N N . TYR A 1 81 ? 2.008 5.693 7.392 1.00 82.50 81 TYR A N 1
ATOM 619 C CA . TYR A 1 81 ? 2.924 4.894 6.587 1.00 82.50 81 TYR A CA 1
ATOM 620 C C . TYR A 1 81 ? 2.972 5.344 5.127 1.00 82.50 81 TYR A C 1
ATOM 622 O O . TYR A 1 81 ? 4.060 5.431 4.564 1.00 82.50 81 TYR A O 1
ATOM 630 N N . ALA A 1 82 ? 1.829 5.684 4.529 1.00 83.94 82 ALA A N 1
ATOM 631 C CA . ALA A 1 82 ? 1.776 6.214 3.171 1.00 83.94 82 ALA A CA 1
ATOM 632 C C . ALA A 1 82 ? 2.570 7.523 3.047 1.00 83.94 82 ALA A C 1
ATOM 634 O O . ALA A 1 82 ? 3.378 7.652 2.137 1.00 83.94 82 ALA A O 1
ATOM 635 N N . VAL A 1 83 ? 2.411 8.463 3.986 1.00 87.81 83 VAL A N 1
ATOM 636 C CA . VAL A 1 83 ? 3.181 9.720 4.004 1.00 87.81 83 VAL A CA 1
ATOM 637 C C . VAL A 1 83 ? 4.679 9.444 4.128 1.00 87.81 83 VAL A C 1
ATOM 639 O O . VAL A 1 83 ? 5.461 9.997 3.360 1.00 87.81 83 VAL A O 1
ATOM 642 N N . MET A 1 84 ? 5.079 8.554 5.042 1.00 86.31 84 MET A N 1
ATOM 643 C CA . MET A 1 84 ? 6.483 8.160 5.195 1.00 86.31 84 MET A CA 1
ATOM 644 C C . MET A 1 84 ? 7.059 7.566 3.905 1.00 86.31 84 MET A C 1
ATOM 646 O O . MET A 1 84 ? 8.135 7.972 3.470 1.00 86.31 84 MET A O 1
ATOM 650 N N . LEU A 1 85 ? 6.337 6.647 3.259 1.00 83.31 85 LEU A N 1
ATOM 651 C CA . LEU A 1 85 ? 6.767 6.042 1.998 1.00 83.31 85 LEU A CA 1
ATOM 652 C C . LEU A 1 85 ? 6.836 7.071 0.865 1.00 83.31 85 LEU A C 1
ATOM 654 O O . LEU A 1 85 ? 7.802 7.062 0.110 1.00 83.31 85 LEU A O 1
ATOM 658 N N . THR A 1 86 ? 5.879 7.995 0.774 1.00 86.00 86 THR A N 1
ATOM 659 C CA . THR A 1 86 ? 5.893 9.068 -0.231 1.00 86.00 86 THR A CA 1
ATOM 660 C C . THR A 1 86 ? 7.099 9.988 -0.064 1.00 86.00 86 THR A C 1
ATOM 662 O O . THR A 1 86 ? 7.705 10.378 -1.057 1.00 86.00 86 THR A O 1
ATOM 665 N N . ILE A 1 87 ? 7.504 10.302 1.172 1.00 90.00 87 ILE A N 1
ATOM 666 C CA . ILE A 1 87 ? 8.728 11.076 1.432 1.00 90.00 87 ILE A CA 1
ATOM 667 C C . ILE A 1 87 ? 9.956 10.311 0.928 1.00 90.00 87 ILE A C 1
ATOM 669 O O . ILE A 1 87 ? 10.784 10.880 0.220 1.00 90.00 87 ILE A O 1
ATOM 673 N N . VAL A 1 88 ? 10.054 9.013 1.230 1.00 87.00 88 VAL A N 1
ATOM 674 C CA . VAL A 1 88 ? 11.145 8.159 0.728 1.00 87.00 88 VAL A CA 1
ATOM 675 C C . VAL A 1 88 ? 11.157 8.133 -0.805 1.00 87.00 88 VAL A C 1
ATOM 677 O O . VAL A 1 88 ? 12.210 8.295 -1.419 1.00 87.00 88 VAL A O 1
ATOM 680 N N . MET A 1 89 ? 9.992 8.002 -1.440 1.00 84.12 89 MET A N 1
ATOM 681 C CA . MET A 1 89 ? 9.857 8.046 -2.900 1.00 84.12 89 MET A CA 1
ATOM 682 C C . MET A 1 89 ? 10.214 9.417 -3.496 1.00 84.12 89 MET A C 1
ATOM 684 O O . MET A 1 89 ? 10.722 9.477 -4.610 1.00 84.12 89 MET A O 1
ATOM 688 N N . GLY A 1 90 ? 9.966 10.515 -2.780 1.00 82.81 90 GLY A N 1
ATOM 689 C CA . GLY A 1 90 ? 10.320 11.867 -3.225 1.00 82.81 90 GLY A CA 1
ATOM 690 C C . GLY A 1 90 ? 11.809 12.191 -3.084 1.00 82.81 90 GLY A C 1
ATOM 691 O O . GLY A 1 90 ? 12.341 12.981 -3.857 1.00 82.81 90 GLY A O 1
ATOM 692 N N . LEU A 1 91 ? 12.489 11.577 -2.112 1.00 85.06 91 LEU A N 1
ATOM 693 C CA . LEU A 1 91 ? 13.927 11.754 -1.882 1.00 85.06 91 LEU A CA 1
ATOM 694 C C . LEU A 1 91 ? 14.794 10.802 -2.716 1.00 85.06 91 LEU A C 1
ATOM 696 O O . LEU A 1 91 ? 15.986 11.048 -2.895 1.00 85.06 91 LEU A O 1
ATOM 700 N N . THR A 1 92 ? 14.222 9.706 -3.213 1.00 82.38 92 THR A N 1
ATOM 7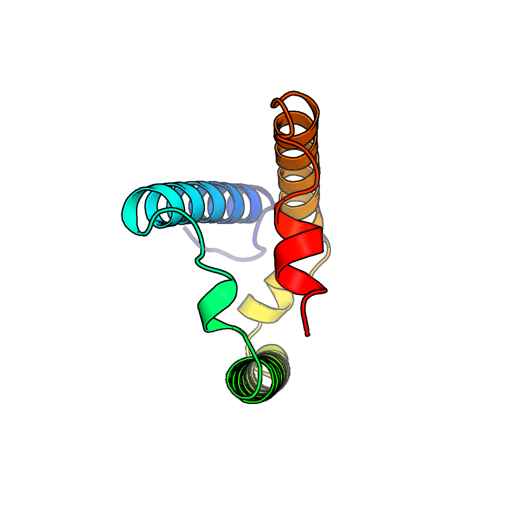01 C CA . THR A 1 92 ? 14.928 8.761 -4.085 1.00 82.38 92 THR A CA 1
ATOM 702 C C . THR A 1 92 ? 14.940 9.271 -5.524 1.00 82.38 92 THR A C 1
ATOM 704 O O . THR A 1 92 ? 13.963 9.829 -6.020 1.00 82.38 92 THR A O 1
ATOM 707 N N . ARG A 1 93 ? 16.079 9.109 -6.210 1.00 77.56 93 ARG A N 1
ATOM 708 C CA . ARG A 1 93 ? 16.238 9.557 -7.597 1.00 77.56 93 ARG A CA 1
ATOM 709 C C . ARG A 1 93 ? 15.256 8.799 -8.493 1.00 77.56 93 ARG A C 1
ATOM 711 O O . ARG A 1 93 ? 15.336 7.580 -8.611 1.00 77.56 93 ARG A O 1
ATOM 718 N N . GLN A 1 94 ? 14.335 9.527 -9.117 1.00 65.50 94 GLN A N 1
ATOM 719 C CA . GLN A 1 94 ? 13.391 8.973 -10.082 1.00 65.50 94 GLN A CA 1
ATOM 720 C C . GLN A 1 94 ? 14.089 8.862 -11.442 1.00 65.50 94 GLN A C 1
ATOM 722 O O . GLN A 1 94 ? 14.365 9.869 -12.092 1.00 65.50 94 GLN A O 1
ATOM 727 N N . GLU A 1 95 ? 14.410 7.643 -11.872 1.00 66.69 95 GLU A N 1
ATOM 728 C CA . GLU A 1 95 ? 14.929 7.402 -13.222 1.00 66.69 95 GLU A CA 1
ATOM 729 C C . GLU A 1 95 ? 13.796 7.671 -14.239 1.00 66.69 95 GLU A C 1
ATOM 731 O O . GLU A 1 95 ? 12.724 7.065 -14.178 1.00 66.69 95 GLU A O 1
ATOM 736 N N . GLY A 1 96 ? 13.996 8.646 -15.130 1.00 63.16 96 GLY A N 1
ATOM 737 C CA . GLY A 1 96 ? 12.930 9.254 -15.932 1.00 63.16 96 GLY A CA 1
ATOM 738 C C . GLY A 1 96 ? 12.254 8.341 -16.967 1.00 63.16 96 GLY A C 1
ATOM 739 O O . GLY A 1 96 ? 12.904 7.537 -17.628 1.00 63.16 96 GLY A O 1
ATOM 740 N N . ASN A 1 97 ? 10.937 8.547 -17.126 1.00 58.22 97 ASN A N 1
ATOM 741 C CA . ASN A 1 97 ? 10.016 8.282 -18.255 1.00 58.22 97 ASN A CA 1
ATOM 742 C C . ASN A 1 97 ? 10.017 6.924 -18.989 1.00 58.22 97 ASN A C 1
ATOM 744 O O . ASN A 1 97 ? 9.129 6.690 -19.809 1.00 58.22 97 ASN A O 1
ATOM 748 N N . HIS A 1 98 ? 10.928 5.997 -18.702 1.00 61.09 98 HIS A N 1
ATOM 749 C CA . HIS A 1 98 ? 11.008 4.724 -19.420 1.00 61.09 98 HIS A CA 1
ATOM 750 C C . HIS A 1 98 ? 9.756 3.856 -19.205 1.00 61.09 98 HIS A C 1
ATOM 752 O O . HIS A 1 98 ? 9.278 3.192 -20.120 1.00 61.09 98 HIS A O 1
ATOM 758 N N . TRP A 1 99 ? 9.170 3.898 -18.008 1.00 62.00 99 TRP A N 1
ATOM 759 C CA . TRP A 1 99 ? 8.000 3.091 -17.662 1.00 62.00 99 TRP A CA 1
ATOM 760 C C . TRP A 1 99 ? 6.705 3.534 -18.364 1.00 62.00 99 TRP A C 1
ATOM 762 O O . TRP A 1 99 ? 5.993 2.684 -18.891 1.00 62.00 99 TRP A O 1
ATOM 772 N N . LEU A 1 100 ? 6.433 4.843 -18.445 1.00 65.12 100 LEU A N 1
ATOM 773 C CA . LEU A 1 100 ? 5.261 5.382 -19.154 1.00 65.12 100 LEU A CA 1
ATOM 774 C C . LEU A 1 100 ? 5.307 5.043 -20.652 1.00 65.12 100 LEU A C 1
ATOM 776 O O . LEU A 1 100 ? 4.308 4.599 -21.214 1.00 65.12 100 LEU A O 1
ATOM 780 N N . ASN A 1 101 ? 6.482 5.153 -21.279 1.00 66.69 101 ASN A N 1
ATOM 781 C CA . ASN A 1 101 ? 6.676 4.775 -22.684 1.00 66.69 101 ASN A CA 1
ATOM 782 C C . ASN A 1 101 ? 6.482 3.263 -22.920 1.00 66.69 101 ASN A C 1
ATOM 784 O O . ASN A 1 101 ? 5.924 2.853 -23.938 1.00 66.69 101 ASN A O 1
ATOM 788 N N . ASN A 1 102 ? 6.866 2.421 -21.958 1.00 65.06 102 ASN A N 1
ATOM 789 C CA . ASN A 1 102 ? 6.646 0.971 -22.027 1.00 65.06 102 ASN A CA 1
ATOM 790 C C . ASN A 1 102 ? 5.195 0.544 -21.749 1.00 65.06 102 ASN A C 1
ATOM 792 O O . ASN A 1 102 ? 4.830 -0.587 -22.066 1.00 65.06 102 ASN A O 1
ATOM 796 N N . MET A 1 103 ? 4.382 1.422 -21.155 1.00 59.06 103 MET A N 1
ATOM 797 C CA . MET A 1 103 ? 2.951 1.198 -20.927 1.00 59.06 103 MET A CA 1
ATOM 798 C C . MET A 1 103 ? 2.066 1.701 -22.067 1.00 59.06 103 MET A C 1
ATOM 800 O O . MET A 1 103 ? 1.043 1.085 -22.345 1.00 59.06 103 MET A O 1
ATOM 804 N N . LEU A 1 104 ? 2.441 2.819 -22.695 1.00 65.12 104 LEU A N 1
ATOM 805 C CA . LEU A 1 104 ? 1.678 3.467 -23.769 1.00 65.12 104 LEU A CA 1
ATOM 806 C C . LEU A 1 104 ? 2.063 2.979 -25.173 1.00 65.12 104 LEU A C 1
ATOM 808 O O . LEU A 1 104 ? 1.430 3.374 -26.149 1.00 65.12 104 LEU A O 1
ATOM 812 N N . SER A 1 105 ? 3.090 2.133 -25.286 1.00 60.38 105 SER A N 1
ATOM 813 C CA . SER A 1 105 ? 3.341 1.346 -26.496 1.00 60.38 105 SER A CA 1
ATOM 814 C C . SER A 1 105 ? 2.313 0.216 -26.575 1.00 60.38 105 SER A C 1
ATOM 816 O O . SER A 1 105 ? 2.573 -0.924 -26.183 1.00 60.38 105 SER A O 1
ATOM 818 N N . PHE A 1 106 ? 1.110 0.589 -27.007 1.00 55.94 106 PHE A N 1
ATOM 819 C CA . PHE A 1 106 ? 0.076 -0.331 -27.466 1.00 55.94 106 PHE A CA 1
ATOM 820 C C . PHE A 1 106 ? 0.439 -0.877 -28.848 1.00 55.94 106 PHE A C 1
ATOM 822 O O . PHE A 1 106 ? 0.953 -0.084 -29.671 1.00 55.94 106 PHE A O 1
#

Secondary structure (DSSP, 8-state):
---SSPPHHHHHHHHHHHHHHHHHHHHHH-S--GGGG-TTHHHHHHHHHHHHHHHHHHHHTT-HHHHHHTSHHHHHHHHHHHHHHHHHHHHS----SHHHHHHH--

Radius of gyration: 17.87 Å; Cα contacts (8 Å, |Δi|>4): 29; chains: 1; bounding box: 36×24×52 Å

Solvent-accessible surface area (backbone atoms only — not comparable to full-atom values): 6314 Å² total; per-residue (Å²): 140,89,66,81,77,85,52,60,68,58,38,41,53,52,49,54,50,50,52,52,53,49,52,53,48,47,68,72,72,47,81,83,66,65,78,72,52,41,87,70,47,43,59,56,53,50,52,50,50,51,52,51,51,52,51,50,53,63,46,36,77,73,35,71,72,48,44,43,64,74,28,74,66,31,44,53,42,50,51,54,52,49,53,54,51,50,52,53,59,70,73,43,87,77,82,73,70,59,66,62,56,64,67,70,66,120

Foldseek 3Di:
DPDPPDALVVLLVVLVVVVVVVVVVCVVVDDDPCLVCPPPNVVVVVVVVVVVVVVLVVVCVPDVVSVVCVDPSNVVSVVVVVVVVVVVVVPDDDPDDPVVVVVPPD